Protein AF-A0A971HXV3-F1 (afdb_monomer)

Solvent-accessible surface area (backbone atoms only — not comparable to full-atom values): 5094 Å² total; per-residue (Å²): 133,93,76,51,72,69,54,53,52,52,29,62,78,66,73,48,62,75,74,54,54,60,51,39,64,73,44,19,52,76,41,78,41,87,98,49,104,44,74,44,63,46,73,45,77,70,34,48,53,51,48,49,53,52,52,51,49,53,48,52,51,49,60,74,44,60,93,50,50,78,44,54,83,45,104,77,81,42,81,76,51,77,85

Secondary structure (DSSP, 8-state):
-PPPHHHHHHHHHTT--HHHHHHHHHHSEEEE-TTSS-EEEE--HHHHHHHHHHHHHHHHHHHHTTT--EEESSSSS-EEEE-

pLDDT: mean 89.52, std 6.51, range [65.12, 96.25]

Radius of gyration: 17.41 Å; Cα contacts (8 Å, |Δi|>4): 63; chains: 1; bounding box: 52×26×27 Å

Sequence (83 aa):
MRVSNHAKKRFSQRGIPSNVNDLVLAFGTPTHLRGRNALSYKLTKKNMAQARSFLGGLLNDLENFQGRTIITNEASSTIITVY

Nearest PDB structures (foldseek):
  4rwd-assembly2_B  TM=2.776E-01  e=6.758E+00  Escherichia coli
  7su3-assembly1_C  TM=2.350E-01  e=7.742E+00  Homo sapiens

Foldseek 3Di:
DDDDPVRVVVCVVVVHDPVVVVLQVVQFDWDDDPPDPDTDGHQDPVSVVVSVVVVVVVVVVVVVCPPKDFDDPDPHDGTPDID

Mean predicted aligned error: 6.25 Å

Structure (mmCIF, N/CA/C/O backbone):
data_AF-A0A971HXV3-F1
#
_entry.id   AF-A0A971HXV3-F1
#
loop_
_atom_site.group_PDB
_atom_site.id
_atom_site.type_symbol
_atom_site.label_atom_id
_atom_site.label_alt_id
_atom_site.label_comp_id
_atom_site.label_asym_id
_atom_site.label_entity_id
_atom_site.label_seq_id
_atom_site.pdbx_PDB_ins_code
_atom_site.Cartn_x
_atom_site.Cartn_y
_atom_site.Cartn_z
_atom_site.occupancy
_atom_site.B_iso_or_equiv
_atom_site.auth_seq_id
_atom_site.auth_comp_id
_atom_site.auth_asym_id
_atom_site.auth_atom_id
_atom_site.pdbx_PDB_model_num
ATOM 1 N N . MET A 1 1 ? 1.635 -3.716 -10.142 1.00 68.69 1 MET A N 1
ATOM 2 C CA . MET A 1 1 ? 3.022 -3.647 -10.679 1.00 68.69 1 MET A CA 1
ATOM 3 C C . MET A 1 1 ? 3.561 -5.060 -10.922 1.00 68.69 1 MET A C 1
ATOM 5 O O . MET A 1 1 ? 3.189 -5.966 -10.186 1.00 68.69 1 MET A O 1
ATOM 9 N N . ARG A 1 2 ? 4.412 -5.294 -11.936 1.00 79.62 2 ARG A N 1
ATOM 10 C CA . ARG A 1 2 ? 5.042 -6.617 -12.148 1.00 79.62 2 ARG A CA 1
ATOM 11 C C . ARG A 1 2 ? 6.189 -6.823 -11.147 1.00 79.62 2 ARG A C 1
ATOM 13 O O . ARG A 1 2 ? 7.139 -6.048 -11.136 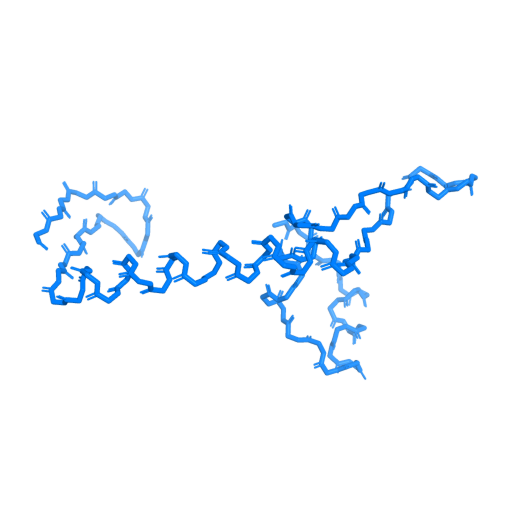1.00 79.62 2 ARG A O 1
ATOM 20 N N . VAL A 1 3 ? 6.112 -7.871 -10.324 1.00 82.31 3 VAL A N 1
ATOM 21 C CA . VAL A 1 3 ? 7.152 -8.244 -9.344 1.00 82.31 3 VAL A CA 1
ATOM 22 C C . VAL A 1 3 ? 8.008 -9.377 -9.914 1.00 82.31 3 VAL A C 1
ATOM 24 O O . VAL A 1 3 ? 7.470 -10.408 -10.320 1.00 82.31 3 VAL A O 1
ATOM 27 N N . SER A 1 4 ? 9.334 -9.207 -9.940 1.00 89.12 4 SER A N 1
ATOM 28 C CA . SER A 1 4 ? 10.259 -10.227 -10.458 1.00 89.12 4 SER A CA 1
ATOM 29 C C . SER A 1 4 ? 10.276 -11.492 -9.590 1.00 89.12 4 SER A C 1
ATOM 31 O O . SER A 1 4 ? 10.029 -11.440 -8.384 1.00 89.12 4 SER A O 1
ATOM 33 N N . ASN A 1 5 ? 10.634 -12.640 -10.177 1.00 90.38 5 ASN A N 1
ATOM 34 C CA . ASN A 1 5 ? 10.737 -13.909 -9.440 1.00 90.38 5 ASN A CA 1
ATOM 35 C C . ASN A 1 5 ? 11.757 -13.836 -8.291 1.00 90.38 5 ASN A C 1
ATOM 37 O O . ASN A 1 5 ? 11.517 -14.379 -7.213 1.00 90.38 5 ASN A O 1
ATOM 41 N N . HIS A 1 6 ? 12.858 -13.099 -8.485 1.00 90.50 6 HIS A N 1
ATOM 42 C CA . HIS A 1 6 ? 13.828 -12.840 -7.421 1.00 90.50 6 HIS A CA 1
ATOM 43 C C . HIS A 1 6 ? 13.184 -12.093 -6.243 1.00 90.50 6 HIS A C 1
ATOM 45 O O . HIS A 1 6 ? 13.332 -12.510 -5.095 1.00 90.50 6 HIS A O 1
ATOM 51 N N . ALA A 1 7 ? 12.429 -11.025 -6.516 1.00 87.38 7 ALA A N 1
ATOM 52 C CA . ALA A 1 7 ? 11.757 -10.249 -5.478 1.00 87.38 7 ALA A CA 1
ATOM 53 C C . ALA A 1 7 ? 10.671 -11.064 -4.753 1.00 87.38 7 ALA A C 1
ATOM 55 O O . ALA A 1 7 ? 10.629 -11.041 -3.526 1.00 87.38 7 ALA A O 1
ATOM 56 N N . LYS A 1 8 ? 9.868 -11.864 -5.473 1.00 88.44 8 LYS A N 1
ATOM 57 C CA . LYS A 1 8 ? 8.879 -12.783 -4.867 1.00 88.44 8 LYS A CA 1
ATOM 58 C C . LYS A 1 8 ? 9.525 -13.747 -3.868 1.00 88.44 8 LYS A C 1
ATOM 60 O O . LYS A 1 8 ? 9.049 -13.879 -2.742 1.00 88.44 8 LYS A O 1
ATOM 65 N N . LYS A 1 9 ? 10.655 -14.361 -4.242 1.00 90.75 9 LYS A N 1
ATOM 66 C CA . LYS A 1 9 ? 11.420 -15.242 -3.345 1.00 90.75 9 LYS A CA 1
ATOM 67 C C . LYS A 1 9 ? 11.905 -14.494 -2.099 1.00 90.75 9 LYS A C 1
ATOM 69 O O . LYS A 1 9 ? 11.811 -15.028 -0.999 1.00 90.75 9 LYS A O 1
ATOM 74 N N . ARG A 1 10 ? 12.376 -13.250 -2.246 1.00 90.12 10 ARG A N 1
ATOM 75 C CA . ARG A 1 10 ? 12.804 -12.412 -1.110 1.00 90.12 10 ARG A CA 1
ATOM 76 C C . ARG A 1 10 ? 11.653 -12.026 -0.180 1.00 90.12 10 ARG A C 1
ATOM 78 O O . ARG A 1 10 ? 11.871 -12.007 1.026 1.00 90.12 10 ARG A O 1
ATOM 85 N N . PHE A 1 11 ? 10.463 -11.738 -0.710 1.00 88.12 11 PHE A N 1
ATOM 86 C CA . PHE A 1 11 ? 9.272 -11.476 0.104 1.00 88.12 11 PHE A CA 1
ATOM 87 C C . PHE A 1 11 ? 8.910 -12.693 0.960 1.00 88.12 11 PHE A C 1
ATOM 89 O O . PHE A 1 11 ? 8.797 -12.563 2.176 1.00 88.12 11 PHE A O 1
ATOM 96 N N . SER A 1 12 ? 8.857 -13.880 0.344 1.00 87.38 12 SER A N 1
ATOM 97 C CA . SER A 1 12 ? 8.601 -15.144 1.048 1.00 87.38 12 SER A CA 1
ATOM 98 C C . SER A 1 12 ? 9.646 -15.422 2.136 1.00 87.38 12 SER A C 1
ATOM 100 O O . SER A 1 12 ? 9.285 -15.644 3.286 1.00 87.38 12 SER A O 1
ATOM 102 N N . GLN A 1 13 ? 10.939 -15.306 1.815 1.00 93.69 13 GLN A N 1
ATOM 103 C CA . GLN A 1 13 ? 12.032 -15.526 2.775 1.00 93.69 13 GLN A CA 1
ATOM 104 C C . GLN A 1 13 ? 12.009 -14.572 3.977 1.00 93.69 13 GLN A C 1
ATOM 106 O O . GLN A 1 13 ? 12.561 -14.899 5.021 1.00 93.69 13 GLN A O 1
ATOM 111 N N . ARG A 1 14 ? 11.428 -13.378 3.824 1.00 89.75 14 ARG A N 1
ATOM 112 C CA . ARG A 1 14 ? 11.360 -12.350 4.873 1.00 89.75 14 ARG A CA 1
ATOM 113 C C . ARG A 1 14 ? 9.998 -12.292 5.564 1.00 89.75 14 ARG A C 1
ATOM 115 O O . ARG A 1 14 ? 9.791 -11.395 6.374 1.00 89.75 14 ARG A O 1
ATOM 122 N N . GLY A 1 15 ? 9.075 -13.195 5.223 1.00 87.25 15 GLY A N 1
ATOM 123 C CA . GLY A 1 15 ? 7.715 -13.196 5.764 1.00 87.25 15 GLY A CA 1
ATOM 124 C C . GLY A 1 15 ? 6.930 -11.921 5.445 1.00 87.25 15 GLY A C 1
ATOM 125 O O . GLY A 1 15 ? 6.062 -11.534 6.216 1.00 87.25 15 GLY A O 1
ATOM 126 N N . ILE A 1 16 ? 7.254 -11.235 4.346 1.00 86.62 16 ILE A N 1
ATOM 127 C CA . ILE A 1 16 ? 6.593 -9.985 3.962 1.00 86.62 16 ILE A CA 1
ATOM 128 C C . ILE A 1 16 ? 5.410 -10.324 3.042 1.00 86.62 16 ILE A C 1
ATOM 130 O O . ILE A 1 16 ? 5.635 -10.870 1.955 1.00 86.62 16 ILE A O 1
ATOM 134 N N . PRO A 1 17 ? 4.169 -9.984 3.429 1.00 86.06 17 PRO A N 1
ATOM 135 C CA . PRO A 1 17 ? 2.994 -10.186 2.588 1.00 86.06 17 PRO A CA 1
ATOM 136 C C . PRO A 1 17 ? 3.060 -9.377 1.284 1.00 86.06 17 PRO A C 1
ATOM 138 O O . PRO A 1 17 ? 3.549 -8.247 1.256 1.00 86.06 17 PRO A O 1
ATOM 141 N N . SER A 1 18 ? 2.545 -9.933 0.186 1.00 78.31 18 SER A N 1
ATOM 142 C CA . SER A 1 18 ? 2.607 -9.299 -1.141 1.00 78.31 18 SER A CA 1
ATOM 143 C C . SER A 1 18 ? 1.815 -7.991 -1.231 1.00 78.31 18 SER A C 1
ATOM 145 O O . SER A 1 18 ? 2.261 -7.067 -1.905 1.00 78.31 18 SER A O 1
ATOM 147 N N . ASN A 1 19 ? 0.693 -7.878 -0.516 1.00 80.31 19 ASN A N 1
ATOM 148 C CA . ASN A 1 19 ? -0.121 -6.658 -0.437 1.00 80.31 19 ASN A CA 1
ATOM 149 C C . ASN A 1 19 ? 0.623 -5.477 0.217 1.00 80.31 19 ASN A C 1
ATOM 151 O O . ASN A 1 19 ? 0.307 -4.322 -0.057 1.00 80.31 19 ASN A O 1
ATOM 155 N N . VAL A 1 20 ? 1.653 -5.737 1.030 1.00 86.00 20 VAL A N 1
ATOM 156 C CA . VAL A 1 20 ? 2.480 -4.679 1.635 1.00 86.00 20 VAL A CA 1
ATOM 157 C C . VAL A 1 20 ? 3.340 -3.972 0.586 1.00 86.00 20 VAL A C 1
ATOM 159 O O . VAL A 1 20 ? 3.637 -2.790 0.744 1.00 86.00 20 VAL A O 1
ATOM 162 N N . ASN A 1 21 ? 3.718 -4.649 -0.504 1.00 86.50 21 ASN A N 1
ATOM 163 C CA . ASN A 1 21 ? 4.536 -4.045 -1.558 1.00 86.50 21 ASN A CA 1
ATOM 164 C C . ASN A 1 21 ? 3.861 -2.813 -2.174 1.00 86.50 21 ASN A C 1
ATOM 166 O O . ASN A 1 21 ? 4.492 -1.765 -2.298 1.00 86.50 21 ASN A O 1
ATOM 170 N N . ASP A 1 22 ? 2.581 -2.929 -2.521 1.00 87.31 22 ASP A N 1
ATOM 171 C CA . ASP A 1 22 ? 1.853 -1.835 -3.162 1.00 87.31 22 ASP A CA 1
ATOM 172 C C . ASP A 1 22 ? 1.679 -0.651 -2.198 1.00 87.31 22 ASP A C 1
ATOM 174 O O . ASP A 1 22 ? 1.834 0.498 -2.604 1.00 87.31 22 ASP A O 1
ATOM 178 N N . LEU A 1 23 ? 1.505 -0.917 -0.898 1.00 90.50 23 LEU A N 1
ATOM 179 C CA . LEU A 1 23 ? 1.473 0.124 0.135 1.00 90.50 23 LEU A CA 1
ATOM 180 C C . LEU A 1 23 ? 2.833 0.819 0.315 1.00 90.50 23 LEU A C 1
ATOM 182 O O . LEU A 1 23 ? 2.891 2.038 0.470 1.00 90.50 23 LEU A O 1
ATOM 186 N N . VAL A 1 24 ? 3.945 0.076 0.270 1.00 92.12 24 VAL A N 1
ATOM 187 C CA . VAL A 1 24 ? 5.298 0.660 0.340 1.00 92.12 24 VAL A CA 1
ATOM 188 C C . VAL A 1 24 ? 5.571 1.554 -0.866 1.00 92.12 24 VAL A C 1
ATOM 190 O O . VAL A 1 24 ? 6.210 2.590 -0.712 1.00 92.12 24 VAL A O 1
ATOM 193 N N . LEU A 1 25 ? 5.094 1.186 -2.053 1.00 90.50 25 LEU A N 1
ATOM 194 C CA . LEU A 1 25 ? 5.244 2.007 -3.254 1.00 90.50 25 LEU A CA 1
ATOM 195 C C . LEU A 1 25 ? 4.336 3.240 -3.230 1.00 90.50 25 LEU A C 1
ATOM 197 O O . LEU A 1 25 ? 4.775 4.315 -3.628 1.00 90.50 25 LEU A O 1
ATOM 201 N N . ALA A 1 26 ? 3.102 3.093 -2.740 1.00 91.38 26 ALA A N 1
ATOM 202 C CA . ALA A 1 26 ? 2.128 4.178 -2.665 1.00 91.38 26 ALA A CA 1
ATOM 203 C C . ALA A 1 26 ? 2.510 5.248 -1.631 1.00 91.38 26 ALA A C 1
ATOM 205 O O . ALA A 1 26 ? 2.388 6.439 -1.903 1.00 91.38 26 ALA A O 1
ATOM 206 N N . PHE A 1 27 ? 2.988 4.837 -0.452 1.00 94.56 27 PHE A N 1
ATOM 207 C CA . PHE A 1 27 ? 3.271 5.755 0.657 1.00 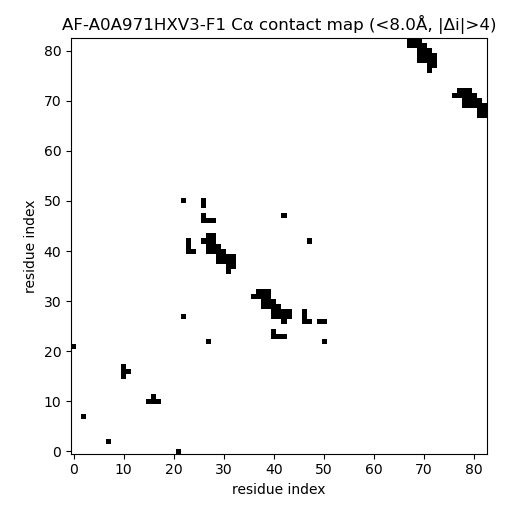94.56 27 PHE A CA 1
ATOM 208 C C . PHE A 1 27 ? 4.765 5.958 0.926 1.00 94.56 27 PHE A C 1
ATOM 210 O O . PHE A 1 27 ? 5.147 6.866 1.660 1.00 94.56 27 PHE A O 1
ATOM 217 N N . GLY A 1 28 ? 5.650 5.114 0.400 1.00 95.00 28 GLY A N 1
ATOM 218 C CA . GLY A 1 28 ? 7.089 5.226 0.627 1.00 95.00 28 GLY A CA 1
ATOM 219 C C . GLY A 1 28 ? 7.684 6.474 -0.018 1.00 95.00 28 GLY A C 1
ATOM 220 O O . GLY A 1 28 ? 7.276 6.899 -1.091 1.00 95.00 28 GLY A O 1
ATOM 221 N N . THR A 1 29 ? 8.699 7.052 0.621 1.00 95.12 29 THR A N 1
ATOM 222 C CA . THR A 1 29 ? 9.461 8.144 0.013 1.00 95.12 29 THR A CA 1
ATOM 223 C C . THR A 1 29 ? 10.442 7.548 -0.997 1.00 95.12 29 THR A C 1
ATOM 225 O O . THR A 1 29 ? 11.273 6.726 -0.587 1.00 95.12 29 THR A O 1
ATOM 228 N N . PRO A 1 30 ? 10.376 7.928 -2.287 1.00 94.94 30 PRO A N 1
ATOM 229 C CA . PRO A 1 30 ? 11.329 7.468 -3.283 1.00 94.94 30 PRO A CA 1
ATOM 230 C C . PRO A 1 30 ? 12.685 8.152 -3.078 1.00 94.94 30 PRO A C 1
ATOM 232 O O . PRO A 1 30 ? 12.775 9.341 -2.782 1.00 94.94 30 PRO A O 1
ATOM 235 N N . THR A 1 31 ? 13.768 7.402 -3.236 1.00 95.31 31 THR A N 1
ATOM 236 C CA . THR A 1 31 ? 15.143 7.908 -3.205 1.00 95.31 31 TH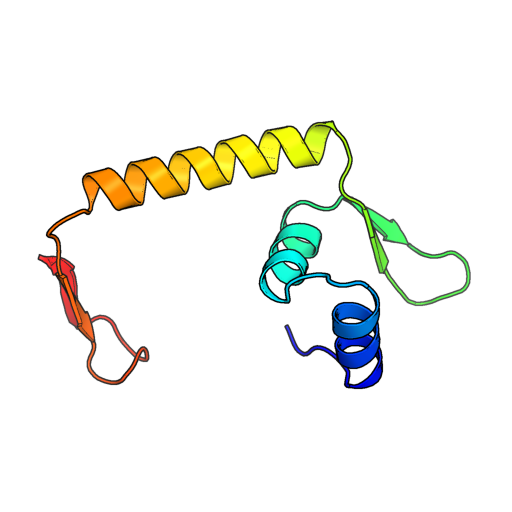R A CA 1
ATOM 237 C C . THR A 1 31 ? 15.944 7.228 -4.303 1.00 95.31 31 THR A C 1
ATOM 239 O O . THR A 1 31 ? 15.991 5.996 -4.368 1.00 95.31 31 THR A O 1
ATOM 242 N N . HIS A 1 32 ? 16.588 8.029 -5.153 1.00 94.62 32 HIS A N 1
ATOM 243 C CA . HIS A 1 32 ? 17.480 7.531 -6.195 1.00 94.62 32 HIS A CA 1
ATOM 244 C C . HIS A 1 32 ? 18.701 6.858 -5.571 1.00 94.62 32 HIS A C 1
ATOM 246 O O . HIS A 1 32 ? 19.403 7.442 -4.742 1.00 94.62 32 HIS A O 1
ATOM 252 N N . LEU A 1 33 ? 18.969 5.625 -5.989 1.00 92.06 33 LEU A N 1
ATOM 253 C CA . LEU A 1 33 ? 20.181 4.924 -5.599 1.00 92.06 33 LEU A CA 1
ATOM 254 C C . LEU A 1 33 ? 21.340 5.445 -6.454 1.00 92.06 33 LEU A C 1
ATOM 256 O O . LEU A 1 33 ? 21.374 5.225 -7.660 1.00 92.06 33 LEU A O 1
ATOM 260 N N . ARG A 1 34 ? 22.298 6.148 -5.836 1.00 86.38 34 ARG A N 1
ATOM 261 C CA . ARG A 1 34 ? 23.470 6.687 -6.548 1.00 86.38 34 ARG A CA 1
ATOM 262 C C . ARG A 1 34 ? 24.192 5.579 -7.323 1.00 86.38 34 ARG A C 1
ATOM 264 O O . ARG A 1 34 ? 24.445 4.504 -6.783 1.00 86.38 34 ARG A O 1
ATOM 271 N N . GLY A 1 35 ? 24.514 5.850 -8.588 1.00 85.19 35 GLY A N 1
ATOM 272 C CA . GLY A 1 35 ? 25.199 4.899 -9.470 1.00 85.19 35 GLY A CA 1
ATOM 273 C C . GLY A 1 35 ? 24.325 3.754 -9.998 1.00 85.19 35 GLY A C 1
ATOM 274 O O . GLY A 1 35 ? 24.848 2.844 -10.633 1.00 85.19 35 GLY A O 1
ATOM 275 N N . ARG A 1 36 ? 23.006 3.768 -9.754 1.00 83.44 36 ARG A N 1
ATOM 276 C CA . ARG A 1 36 ? 22.049 2.817 -10.338 1.00 83.44 36 ARG A CA 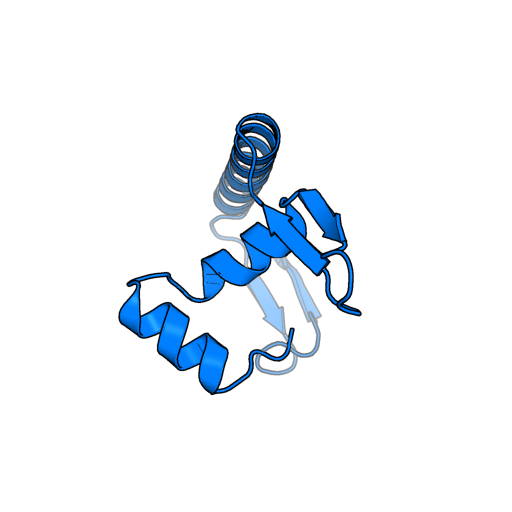1
ATOM 277 C C . ARG A 1 36 ? 20.852 3.577 -10.902 1.00 83.44 36 ARG A C 1
ATOM 279 O O . ARG A 1 36 ? 20.342 4.485 -10.257 1.00 83.44 36 ARG A O 1
ATOM 286 N N . ASN A 1 37 ? 20.345 3.169 -12.065 1.00 89.56 37 ASN A N 1
ATOM 287 C CA . ASN A 1 37 ? 19.072 3.681 -12.583 1.00 89.56 37 ASN A CA 1
ATOM 288 C C . ASN A 1 37 ? 17.889 3.010 -11.855 1.00 89.56 37 ASN A C 1
ATOM 290 O O . ASN A 1 37 ? 17.133 2.240 -12.442 1.00 89.56 37 ASN A O 1
ATOM 294 N N . ALA A 1 38 ? 17.814 3.194 -10.534 1.00 91.69 38 ALA A N 1
ATOM 295 C CA . ALA A 1 38 ? 16.839 2.537 -9.672 1.00 91.69 38 ALA A CA 1
ATOM 296 C C . ALA A 1 38 ? 16.391 3.446 -8.520 1.00 91.69 38 ALA A C 1
ATOM 298 O O . ALA A 1 38 ? 17.191 4.167 -7.916 1.00 91.69 38 ALA A O 1
ATOM 299 N N . LEU A 1 39 ? 15.106 3.343 -8.178 1.00 93.50 39 LEU A N 1
ATOM 300 C CA . LEU A 1 39 ? 14.503 3.978 -7.011 1.00 93.50 39 LEU A CA 1
ATOM 301 C C . LEU A 1 39 ? 14.421 2.983 -5.853 1.00 93.50 39 LEU A C 1
ATOM 303 O O . LEU A 1 39 ? 14.056 1.821 -6.030 1.00 93.50 39 LEU A O 1
ATOM 307 N N . SER A 1 40 ? 14.726 3.464 -4.653 1.00 92.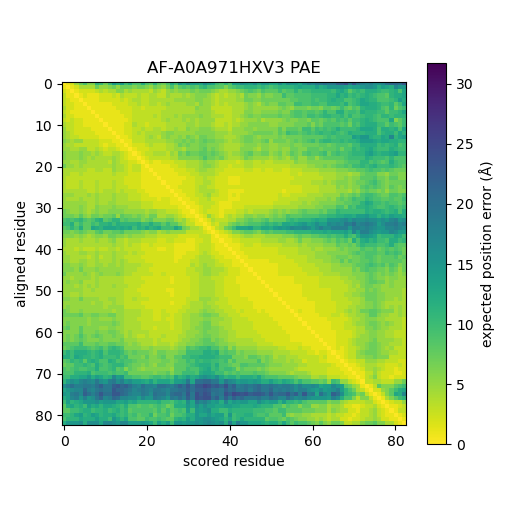88 40 SER A N 1
ATOM 308 C CA . SER A 1 40 ? 14.381 2.793 -3.402 1.00 92.88 40 SER A CA 1
ATOM 309 C C . SER A 1 40 ? 13.212 3.511 -2.745 1.00 92.88 40 SER A C 1
ATOM 311 O O . SER A 1 40 ? 13.161 4.737 -2.755 1.00 92.88 40 SER A O 1
ATOM 313 N N . TYR A 1 41 ? 12.281 2.753 -2.177 1.00 93.94 41 TYR A N 1
ATOM 314 C CA . TYR A 1 41 ? 11.137 3.290 -1.449 1.00 93.94 41 TYR A CA 1
ATOM 315 C C . TYR A 1 41 ? 11.283 2.918 0.016 1.00 93.94 41 TYR A C 1
ATOM 317 O O . TYR A 1 41 ? 11.535 1.757 0.347 1.00 93.94 41 TYR A O 1
ATOM 325 N N . LYS A 1 42 ? 11.136 3.903 0.902 1.00 94.06 42 LYS A N 1
ATOM 326 C CA . LYS A 1 42 ? 11.207 3.685 2.347 1.00 94.06 42 LYS A CA 1
ATOM 327 C C . LYS A 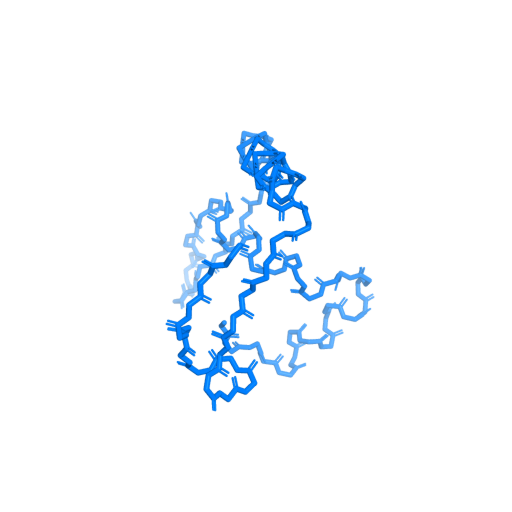1 42 ? 10.003 4.304 3.035 1.00 94.06 42 LYS A C 1
ATOM 329 O O . LYS A 1 42 ? 9.703 5.480 2.839 1.00 94.06 42 LYS A O 1
ATOM 334 N N . LEU A 1 43 ? 9.346 3.522 3.886 1.00 93.88 43 LEU A N 1
ATOM 335 C CA . LEU A 1 43 ? 8.314 4.033 4.779 1.00 93.88 43 LEU A CA 1
ATOM 336 C C . LEU A 1 43 ? 8.978 4.753 5.955 1.00 93.88 43 LEU A C 1
ATOM 338 O O . LEU A 1 43 ? 9.710 4.157 6.747 1.00 93.88 43 LEU A O 1
ATOM 342 N N . THR A 1 44 ? 8.748 6.058 6.045 1.00 95.25 44 THR A N 1
ATOM 343 C CA . THR A 1 44 ? 9.138 6.868 7.204 1.00 95.25 44 THR A CA 1
ATOM 344 C C . THR A 1 44 ? 8.018 6.870 8.250 1.00 95.25 44 THR A C 1
ATOM 346 O O . THR A 1 44 ? 6.887 6.480 7.958 1.00 95.25 44 THR A O 1
ATOM 349 N N . LYS A 1 45 ? 8.292 7.356 9.471 1.00 94.44 45 LYS A N 1
ATOM 350 C CA . LYS A 1 45 ? 7.243 7.531 10.498 1.00 94.44 45 LYS A CA 1
ATOM 351 C C . LYS A 1 45 ? 6.086 8.406 9.994 1.00 94.44 45 LYS A C 1
ATOM 353 O O . LYS A 1 45 ? 4.930 8.081 10.240 1.00 94.44 45 LYS A O 1
ATOM 358 N N . LYS A 1 46 ? 6.400 9.472 9.248 1.00 95.12 46 LYS A N 1
ATOM 359 C CA . LYS A 1 46 ? 5.406 10.366 8.637 1.00 95.12 46 LYS A CA 1
ATOM 360 C C . LYS A 1 46 ? 4.535 9.616 7.627 1.00 95.12 46 LYS A C 1
ATOM 362 O O . LYS A 1 46 ? 3.314 9.679 7.706 1.00 95.12 46 LYS A O 1
ATOM 367 N N . ASN A 1 47 ? 5.161 8.855 6.736 1.00 95.25 47 ASN A N 1
ATOM 368 C CA . ASN A 1 47 ? 4.451 8.097 5.707 1.00 95.25 47 ASN A CA 1
ATOM 369 C C . ASN A 1 47 ? 3.566 7.006 6.320 1.00 95.25 47 ASN A C 1
ATOM 371 O O . ASN A 1 47 ? 2.468 6.761 5.842 1.00 95.25 47 ASN A O 1
ATOM 375 N N . MET A 1 48 ? 4.018 6.377 7.409 1.00 95.81 48 MET A N 1
ATOM 376 C CA . MET A 1 48 ? 3.210 5.409 8.152 1.00 95.81 48 MET A CA 1
ATOM 377 C C . MET A 1 48 ? 1.967 6.044 8.775 1.00 95.81 48 MET A C 1
ATOM 379 O O . MET A 1 48 ? 0.910 5.423 8.764 1.00 95.81 48 MET A O 1
ATOM 383 N N . ALA A 1 49 ? 2.068 7.268 9.304 1.00 95.69 49 ALA A N 1
ATOM 384 C CA . ALA A 1 49 ? 0.903 7.988 9.815 1.00 95.69 49 ALA A CA 1
ATOM 385 C C . ALA A 1 49 ? -0.108 8.286 8.693 1.00 95.69 49 ALA A C 1
ATOM 387 O O . ALA A 1 49 ? -1.302 8.059 8.869 1.00 95.69 49 ALA A O 1
ATOM 388 N N . GLN A 1 50 ? 0.376 8.701 7.519 1.00 94.50 50 GLN A N 1
ATOM 389 C CA . GLN A 1 50 ? -0.464 8.916 6.335 1.00 94.50 50 GLN A CA 1
ATOM 390 C C . GLN A 1 50 ? -1.1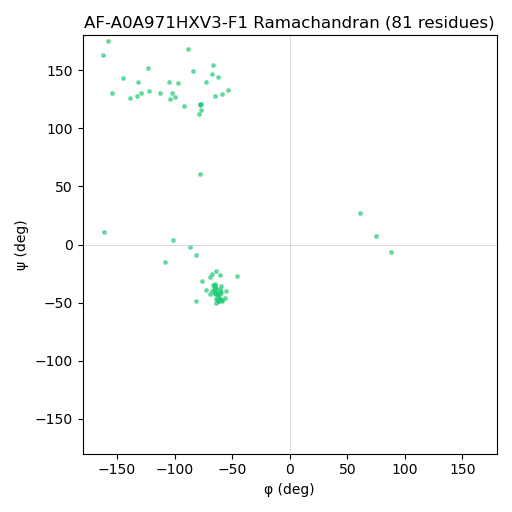28 7.619 5.858 1.00 94.50 50 GLN A C 1
ATOM 392 O O . GLN A 1 50 ? -2.338 7.595 5.655 1.00 94.50 50 GLN A O 1
ATOM 397 N N . ALA A 1 51 ? -0.363 6.528 5.753 1.00 95.19 51 ALA A N 1
ATOM 398 C CA . ALA A 1 51 ? -0.883 5.221 5.363 1.00 95.19 51 ALA A CA 1
ATOM 399 C C . ALA A 1 51 ? -1.953 4.722 6.344 1.00 95.19 51 ALA A C 1
ATOM 401 O O . ALA A 1 51 ? -2.994 4.234 5.919 1.00 95.19 51 ALA A O 1
ATOM 402 N N . ARG A 1 52 ? -1.738 4.890 7.656 1.00 95.81 52 ARG A N 1
ATOM 403 C CA . ARG A 1 52 ? -2.738 4.548 8.680 1.00 95.81 52 ARG A CA 1
ATOM 404 C C . ARG A 1 52 ? -4.015 5.362 8.529 1.00 95.81 52 ARG A C 1
ATOM 406 O O . ARG A 1 52 ? -5.089 4.783 8.586 1.00 95.81 52 ARG A O 1
ATOM 413 N N . SER A 1 53 ? -3.901 6.673 8.323 1.00 95.75 53 SER A N 1
ATOM 414 C CA . SER A 1 53 ? -5.072 7.532 8.127 1.00 95.75 53 SER A CA 1
ATOM 415 C C . SER A 1 53 ? -5.854 7.137 6.876 1.00 95.75 53 SER A C 1
ATOM 417 O O . SER A 1 53 ? -7.075 7.060 6.930 1.00 95.75 53 SER A O 1
ATOM 419 N N . PHE A 1 54 ? -5.159 6.857 5.770 1.00 94.88 54 PHE A N 1
ATOM 420 C CA . PHE A 1 54 ? -5.791 6.423 4.527 1.00 94.88 54 PHE A CA 1
ATOM 421 C C . PHE A 1 54 ? -6.501 5.075 4.692 1.00 94.88 54 PHE A C 1
ATOM 423 O O . PHE A 1 54 ? -7.670 4.952 4.350 1.00 94.88 54 PHE A O 1
ATOM 430 N N . LEU A 1 55 ? -5.812 4.075 5.249 1.00 94.69 55 LEU A N 1
ATOM 431 C CA . LEU A 1 55 ? -6.379 2.740 5.450 1.00 94.69 55 LEU A CA 1
ATOM 432 C C . LEU A 1 55 ? -7.530 2.748 6.460 1.00 94.69 55 LEU A C 1
ATOM 434 O O . LEU A 1 55 ? -8.492 2.017 6.273 1.00 94.69 55 LEU A O 1
ATOM 438 N N . GLY A 1 56 ? -7.446 3.580 7.502 1.00 96.25 56 GLY A N 1
ATOM 439 C CA . GLY A 1 56 ? -8.544 3.779 8.447 1.00 96.25 56 GLY A CA 1
ATOM 440 C C . GLY A 1 56 ? -9.766 4.414 7.785 1.00 96.25 56 GLY A C 1
ATOM 441 O O . GLY A 1 56 ? -10.875 3.944 7.995 1.00 96.25 56 GLY A O 1
ATOM 442 N N . GLY A 1 57 ? -9.568 5.424 6.930 1.00 96.12 57 GLY A N 1
ATOM 443 C CA . GLY A 1 57 ? -10.650 6.000 6.126 1.00 96.12 57 GLY A CA 1
ATOM 444 C C . GLY A 1 57 ? -11.291 4.968 5.199 1.00 96.12 57 GLY A C 1
ATOM 445 O O . GLY A 1 57 ? -12.504 4.811 5.213 1.00 96.12 57 GLY A O 1
ATOM 446 N N . LEU A 1 58 ? -10.472 4.191 4.484 1.00 93.81 58 LEU A N 1
ATOM 447 C CA . LEU A 1 58 ? -10.955 3.126 3.605 1.00 93.81 58 LEU A CA 1
ATOM 448 C C . LEU A 1 58 ? -11.746 2.054 4.369 1.00 93.81 58 LEU A C 1
ATOM 450 O O . LEU A 1 58 ? -12.737 1.544 3.857 1.00 93.81 58 LEU A O 1
ATOM 454 N N . LEU A 1 59 ? -11.318 1.708 5.585 1.00 95.31 59 LEU A N 1
ATOM 455 C CA . LEU A 1 59 ? -12.051 0.778 6.440 1.00 95.31 59 LEU A CA 1
ATOM 456 C C . LEU A 1 59 ? -13.417 1.352 6.835 1.00 95.31 59 LEU A C 1
ATOM 458 O O . LEU A 1 59 ? -14.417 0.664 6.667 1.00 95.31 59 LEU A O 1
ATOM 462 N N . ASN A 1 60 ? -13.469 2.614 7.268 1.00 96.06 60 ASN A N 1
ATOM 463 C CA . ASN A 1 60 ? -14.730 3.284 7.594 1.00 96.06 60 ASN A CA 1
ATOM 464 C C . ASN A 1 60 ? -15.668 3.347 6.377 1.00 96.06 60 ASN A C 1
ATOM 466 O O . ASN A 1 60 ? -16.870 3.130 6.503 1.00 96.06 60 ASN A O 1
ATOM 470 N N . ASP A 1 61 ? -15.133 3.627 5.186 1.00 94.62 61 ASP A N 1
ATOM 471 C CA . ASP A 1 61 ? -15.915 3.641 3.949 1.00 94.62 61 ASP A CA 1
ATOM 472 C C . ASP A 1 61 ? -16.491 2.252 3.643 1.00 94.62 61 ASP A C 1
ATOM 474 O O . ASP A 1 61 ? -17.661 2.145 3.284 1.00 94.62 61 ASP A O 1
ATOM 478 N N . LEU A 1 62 ? -15.707 1.184 3.834 1.00 93.12 62 LEU A N 1
ATOM 479 C CA . LEU A 1 62 ? -16.168 -0.198 3.667 1.00 93.12 62 LEU A CA 1
ATOM 480 C C . LEU A 1 62 ? -17.237 -0.591 4.692 1.00 93.12 62 LEU A C 1
ATOM 482 O O . LEU A 1 62 ? -18.197 -1.265 4.328 1.00 93.12 62 LEU A O 1
ATOM 486 N N . GLU A 1 63 ? -17.099 -0.159 5.944 1.00 94.69 63 GLU A N 1
ATOM 487 C CA . GLU A 1 63 ? -18.113 -0.360 6.985 1.00 94.69 63 GLU A CA 1
ATOM 488 C C . GLU A 1 63 ? -19.418 0.372 6.635 1.00 94.69 63 GLU A C 1
ATOM 490 O O . GLU A 1 63 ? -20.496 -0.209 6.709 1.00 94.69 63 GLU A O 1
ATOM 495 N N . ASN A 1 64 ? -19.341 1.610 6.140 1.00 92.56 64 ASN A N 1
ATOM 496 C CA . ASN A 1 64 ? -20.512 2.355 5.657 1.00 92.56 64 ASN A CA 1
ATOM 497 C C . ASN A 1 64 ? -21.128 1.754 4.381 1.00 92.56 64 ASN A C 1
ATOM 499 O O . ASN A 1 64 ? -22.311 1.954 4.085 1.00 92.56 64 ASN A O 1
ATOM 503 N N . PHE A 1 65 ? -20.316 1.043 3.602 1.00 92.06 65 PHE A N 1
ATOM 504 C CA . PHE A 1 65 ? -20.729 0.306 2.414 1.00 92.06 65 PHE A CA 1
ATOM 505 C C . PHE A 1 65 ? -21.210 -1.116 2.751 1.00 92.06 65 PHE A C 1
ATOM 507 O O . PHE A 1 65 ? -21.640 -1.852 1.865 1.00 92.06 65 PHE A O 1
ATOM 514 N N . GLN A 1 66 ? -21.168 -1.534 4.019 1.00 92.19 66 GLN A N 1
ATOM 515 C CA . GLN A 1 66 ? -21.596 -2.866 4.422 1.00 92.19 66 GLN A CA 1
ATOM 516 C C . GLN A 1 66 ? -23.066 -3.103 4.044 1.00 92.19 66 GLN A C 1
ATOM 518 O O . GLN A 1 66 ? -23.948 -2.299 4.335 1.00 92.19 66 GLN A O 1
ATOM 523 N N . GLY A 1 67 ? -23.330 -4.231 3.380 1.00 89.88 67 GLY A N 1
ATOM 524 C CA . GLY A 1 67 ? -24.663 -4.586 2.881 1.00 89.88 67 GLY A CA 1
ATOM 525 C C . GLY A 1 67 ? -24.985 -4.051 1.483 1.00 89.88 67 GLY A C 1
ATOM 526 O O . GLY A 1 67 ? -26.002 -4.445 0.917 1.00 89.88 67 GLY A O 1
ATOM 527 N N . ARG A 1 68 ? -24.113 -3.222 0.900 1.00 90.31 68 ARG A N 1
ATOM 528 C CA . ARG A 1 68 ? -24.220 -2.775 -0.492 1.00 90.31 68 ARG A CA 1
ATOM 529 C C . ARG A 1 68 ? -23.609 -3.787 -1.455 1.00 90.31 68 ARG A C 1
ATOM 531 O O . ARG A 1 68 ? -22.670 -4.505 -1.110 1.00 90.31 68 ARG A O 1
ATOM 538 N N . THR A 1 69 ? -24.145 -3.856 -2.670 1.00 89.94 69 THR A N 1
ATOM 539 C CA . THR A 1 69 ? -23.745 -4.831 -3.696 1.00 89.94 69 THR A CA 1
ATOM 540 C C . THR A 1 69 ? -23.279 -4.128 -4.961 1.00 89.94 69 THR A C 1
ATOM 542 O O . THR A 1 69 ? -23.960 -3.254 -5.492 1.00 89.94 69 THR A O 1
ATOM 545 N N . ILE A 1 70 ? -22.130 -4.555 -5.483 1.00 89.75 70 ILE A N 1
ATOM 546 C CA . ILE A 1 70 ? -21.605 -4.120 -6.781 1.00 89.75 70 ILE A CA 1
ATOM 547 C C . ILE A 1 70 ? -21.835 -5.253 -7.783 1.00 89.75 70 ILE A C 1
ATOM 549 O O . ILE A 1 70 ? -21.397 -6.378 -7.548 1.00 89.75 70 ILE A O 1
ATOM 553 N N . ILE A 1 71 ? -22.504 -4.962 -8.900 1.00 89.06 71 ILE A N 1
ATOM 554 C CA . ILE A 1 71 ? -22.726 -5.926 -9.987 1.00 89.06 71 ILE A CA 1
ATOM 555 C C . ILE A 1 71 ? -21.742 -5.624 -11.120 1.00 89.06 71 ILE A C 1
ATOM 557 O O . ILE A 1 71 ? -21.654 -4.478 -11.560 1.00 89.06 71 ILE A O 1
ATOM 561 N N . THR A 1 72 ? -21.027 -6.635 -11.620 1.00 92.88 72 THR A N 1
ATOM 562 C CA . THR A 1 72 ? -20.054 -6.503 -12.720 1.00 92.88 72 THR A CA 1
ATOM 563 C C . THR A 1 72 ? -20.378 -7.436 -13.895 1.00 92.88 72 THR A C 1
ATOM 565 O O . THR A 1 72 ? -20.990 -8.482 -13.691 1.00 92.88 72 THR A O 1
ATOM 568 N N . ASN A 1 73 ? -19.993 -7.077 -15.132 1.00 80.12 73 ASN A N 1
ATOM 569 C CA . ASN A 1 73 ? -20.309 -7.891 -16.329 1.00 80.12 73 ASN A CA 1
ATOM 570 C C . ASN A 1 73 ? -19.370 -9.089 -16.563 1.00 80.12 73 ASN A C 1
ATOM 572 O O . ASN A 1 73 ? -19.665 -9.936 -17.395 1.00 80.12 73 ASN A O 1
ATOM 576 N N . GLU A 1 74 ? -18.287 -9.173 -15.795 1.00 75.62 74 GLU A N 1
ATOM 577 C CA . GLU A 1 74 ? -17.313 -10.262 -15.703 1.00 75.62 74 GLU A CA 1
ATOM 578 C C . GLU A 1 74 ? -16.626 -10.137 -14.332 1.00 75.62 74 GLU A C 1
ATOM 580 O O . GLU A 1 74 ? -16.865 -9.154 -13.624 1.00 75.62 74 GLU A O 1
ATOM 585 N N . ALA A 1 75 ? -15.754 -11.080 -13.952 1.00 69.69 75 ALA A N 1
ATOM 586 C CA . ALA A 1 75 ? -15.159 -11.168 -12.611 1.00 69.69 75 ALA A CA 1
ATOM 587 C C . ALA A 1 75 ? -14.633 -9.838 -12.034 1.00 69.69 75 ALA A C 1
ATOM 589 O O . ALA A 1 75 ? -14.624 -9.691 -10.814 1.00 69.69 75 ALA A O 1
ATOM 590 N N . SER A 1 76 ? -14.220 -8.862 -12.856 1.00 65.12 76 SER A N 1
ATOM 591 C CA . SER A 1 76 ? -13.983 -7.475 -12.407 1.00 65.12 76 SER A CA 1
ATOM 592 C C . SER A 1 76 ? -13.953 -6.421 -13.532 1.00 65.12 76 SER A C 1
ATOM 594 O O . SER A 1 76 ? -13.497 -5.305 -13.292 1.00 65.12 76 SER A O 1
ATOM 596 N N . SER A 1 77 ? -14.344 -6.743 -14.772 1.00 74.19 77 SER A N 1
ATOM 597 C CA . SER A 1 77 ? -13.964 -5.920 -15.938 1.00 74.19 77 SER A CA 1
ATOM 598 C C . SER A 1 77 ? -14.761 -4.615 -16.073 1.00 74.19 77 SER A C 1
ATOM 600 O O . SER A 1 77 ? -14.237 -3.621 -16.574 1.00 74.19 77 SER A O 1
ATOM 602 N N . THR A 1 78 ? -16.027 -4.579 -15.646 1.00 86.00 78 THR A N 1
ATOM 603 C CA . THR A 1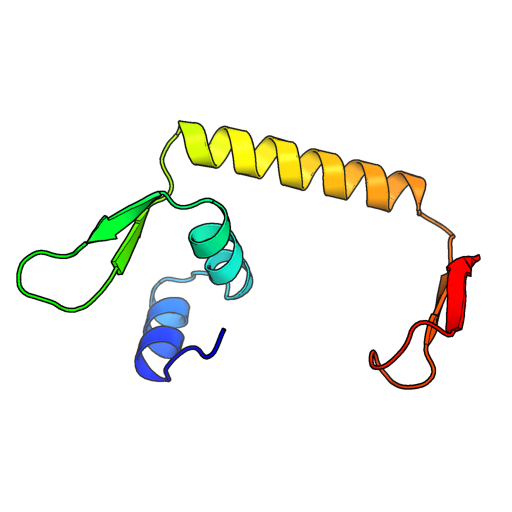 78 ? -16.878 -3.376 -15.719 1.00 86.00 78 THR A CA 1
ATOM 604 C C . THR A 1 78 ? -17.959 -3.418 -14.644 1.00 86.00 78 THR A C 1
ATOM 606 O O . THR A 1 78 ? -18.655 -4.425 -14.529 1.00 86.00 78 THR A O 1
ATOM 609 N N . ILE A 1 79 ? -18.118 -2.332 -13.879 1.00 87.31 79 ILE A N 1
ATOM 610 C CA . ILE A 1 79 ? -19.220 -2.158 -12.918 1.00 87.31 79 ILE A CA 1
ATOM 611 C C . ILE A 1 79 ? -20.483 -1.774 -13.691 1.00 87.31 79 ILE A C 1
ATOM 613 O O . ILE A 1 79 ? -20.506 -0.752 -14.370 1.00 87.31 79 ILE A O 1
ATOM 617 N N . ILE A 1 80 ? -21.520 -2.601 -13.583 1.00 90.25 80 ILE A N 1
ATOM 618 C CA . ILE A 1 80 ? -22.835 -2.379 -14.192 1.00 90.25 80 ILE A CA 1
ATOM 619 C C . ILE A 1 80 ? -23.658 -1.431 -13.318 1.00 90.25 80 ILE A C 1
ATOM 621 O O . ILE A 1 80 ? -24.250 -0.482 -13.822 1.00 90.25 80 ILE A O 1
ATOM 625 N N . THR A 1 81 ? -23.721 -1.704 -12.011 1.00 88.19 81 THR A N 1
ATOM 626 C CA . THR A 1 81 ? -24.537 -0.941 -11.056 1.0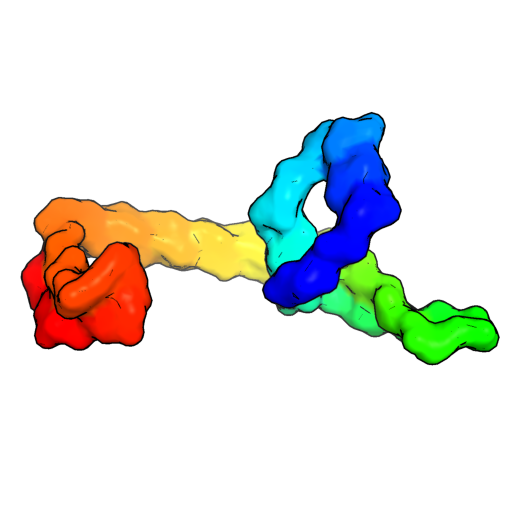0 88.19 81 THR A CA 1
ATOM 627 C C . THR A 1 81 ? -24.087 -1.186 -9.610 1.00 88.19 81 THR A C 1
ATOM 629 O O . THR A 1 81 ? -23.365 -2.149 -9.331 1.00 88.19 81 THR A O 1
ATOM 632 N N . VAL A 1 82 ? -24.512 -0.305 -8.701 1.00 87.00 82 VAL A N 1
ATOM 633 C CA . VAL A 1 82 ? -24.240 -0.341 -7.259 1.00 87.00 82 VAL A CA 1
ATOM 634 C C . VAL A 1 82 ? -25.551 -0.121 -6.500 1.00 87.00 82 VAL A C 1
ATOM 636 O O . VAL A 1 82 ? -26.245 0.859 -6.773 1.00 87.00 82 VAL A O 1
ATOM 639 N N . TYR A 1 83 ? -25.866 -1.012 -5.561 1.00 80.31 83 TYR A N 1
ATOM 640 C CA . TYR A 1 83 ? -27.031 -0.942 -4.666 1.00 80.31 83 TYR A CA 1
ATOM 641 C C . TYR A 1 83 ? -26.586 -0.782 -3.222 1.00 80.31 83 TYR A C 1
ATOM 643 O O . TYR A 1 83 ? -25.656 -1.528 -2.851 1.00 80.31 83 TYR A O 1
#